Protein A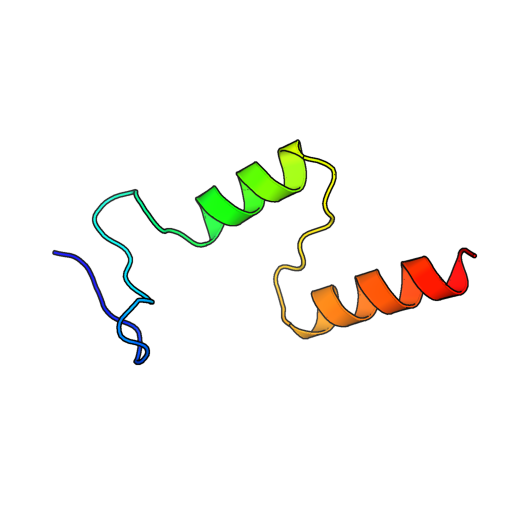F-A0A4Q7IZ70-F1 (afdb_monomer_lite)

Organism: NCBI:txid2510978

Sequence (51 aa):
EGKTMGHAGAIVSGSSGTAAAKKEALEAAGVKVGKTPTEAAAHVRRILEDT

Secondary structure (DSSP, 8-state):
--EEESEEEEEEBTTBT-HHHHHHHHHHTT----SSHHHHHHHHHHHHHT-

InterPro domains:
  IPR016102 Succinyl-CoA synthetase-like [G3DSA:3.40.50.261] (1-51)
  IPR016102 Succinyl-CoA synthetase-like [SSF52210] (2-47)

Radius of gyration: 14.09 Å; chains: 1; bounding box: 46×17×24 Å

pLDDT: mean 89.98, std 8.65, range [64.06, 98.12]

Foldseek 3Di:
DWDADPDPPCIDDDPPNDPVVVCVVCVVVVHDDDPDPVVVVVVVVVVVVVD

Structure (mmCIF, N/CA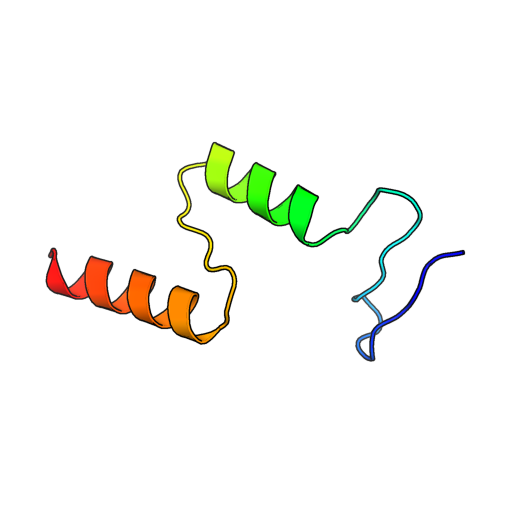/C/O backbone):
data_AF-A0A4Q7IZ70-F1
#
_entry.id   AF-A0A4Q7IZ70-F1
#
loop_
_atom_site.group_PDB
_atom_site.id
_atom_site.type_symbol
_atom_site.label_atom_id
_atom_site.label_alt_id
_atom_site.label_comp_id
_atom_site.label_asym_id
_atom_site.label_entity_id
_atom_site.label_seq_id
_atom_site.pdbx_PDB_ins_code
_atom_site.Cartn_x
_atom_site.Cartn_y
_atom_site.Cartn_z
_atom_site.occupancy
_atom_site.B_iso_or_equiv
_atom_site.auth_seq_id
_atom_site.auth_comp_id
_atom_site.auth_asym_id
_atom_site.auth_atom_id
_atom_site.pdbx_PDB_model_num
ATOM 1 N N . GLU A 1 1 ? 25.491 2.468 1.610 1.00 66.00 1 GLU A N 1
ATOM 2 C CA . GLU A 1 1 ? 25.073 2.821 0.236 1.00 66.00 1 GLU A CA 1
ATOM 3 C C . GLU A 1 1 ? 23.609 2.483 0.025 1.00 66.00 1 GLU A C 1
ATOM 5 O O . GLU A 1 1 ? 23.152 1.480 0.564 1.00 66.00 1 GLU A O 1
ATOM 10 N N . GLY A 1 2 ? 22.873 3.335 -0.693 1.00 72.81 2 GLY A N 1
ATOM 11 C CA . GLY A 1 2 ? 21.487 3.056 -1.062 1.00 72.81 2 GLY A CA 1
ATOM 12 C C . GLY A 1 2 ? 21.395 2.216 -2.337 1.00 72.81 2 GLY A C 1
ATOM 13 O O . GLY A 1 2 ? 22.231 2.361 -3.225 1.00 72.81 2 GLY A O 1
ATOM 14 N N . LYS A 1 3 ? 20.396 1.330 -2.430 1.00 79.44 3 LYS A N 1
ATOM 15 C CA . LYS A 1 3 ? 20.198 0.433 -3.585 1.00 79.44 3 LYS A CA 1
ATOM 16 C C . LYS A 1 3 ? 18.975 0.860 -4.391 1.00 79.44 3 LYS A C 1
ATOM 18 O O . LYS A 1 3 ? 17.881 0.944 -3.832 1.00 79.44 3 LYS A O 1
ATOM 23 N N . THR A 1 4 ? 19.162 1.112 -5.685 1.00 77.56 4 THR A N 1
ATOM 24 C CA . THR A 1 4 ? 18.077 1.432 -6.622 1.00 77.56 4 THR A CA 1
ATOM 25 C C . THR A 1 4 ? 17.459 0.159 -7.195 1.00 77.56 4 THR A C 1
ATOM 27 O O . THR A 1 4 ? 18.146 -0.831 -7.452 1.00 77.56 4 THR A O 1
ATOM 30 N N . MET A 1 5 ? 16.142 0.177 -7.395 1.00 82.19 5 MET A N 1
ATOM 31 C CA . MET A 1 5 ? 15.365 -0.957 -7.903 1.00 82.19 5 MET A CA 1
ATOM 32 C C . MET A 1 5 ? 14.639 -0.562 -9.197 1.00 82.19 5 MET A C 1
ATOM 34 O O . MET A 1 5 ? 13.412 -0.520 -9.263 1.00 82.19 5 MET A O 1
ATOM 38 N N . GLY A 1 6 ? 15.415 -0.227 -10.232 1.00 88.75 6 GLY A N 1
ATOM 39 C CA . GLY A 1 6 ? 14.921 0.110 -11.572 1.00 88.75 6 GLY A CA 1
ATOM 40 C C . GLY A 1 6 ? 14.383 1.538 -11.700 1.00 88.75 6 GLY A C 1
ATOM 41 O O . GLY A 1 6 ? 14.970 2.346 -12.414 1.00 88.75 6 GLY A O 1
ATOM 42 N N . HIS A 1 7 ? 13.286 1.868 -11.009 1.00 88.62 7 HIS A N 1
ATOM 43 C CA . HIS A 1 7 ? 12.717 3.222 -11.043 1.00 88.62 7 HIS A CA 1
ATOM 44 C C . HIS A 1 7 ? 13.625 4.213 -10.296 1.00 88.62 7 HIS A C 1
ATOM 46 O O . HIS A 1 7 ? 14.094 3.903 -9.202 1.00 88.62 7 HIS A O 1
ATOM 52 N N . ALA A 1 8 ? 13.836 5.417 -10.845 1.00 85.00 8 ALA A N 1
ATOM 53 C CA . ALA A 1 8 ? 14.792 6.390 -10.297 1.00 85.00 8 ALA A CA 1
ATOM 54 C C . ALA A 1 8 ? 14.519 6.744 -8.820 1.00 85.00 8 ALA A C 1
ATOM 56 O O . ALA A 1 8 ? 15.449 6.862 -8.029 1.00 85.00 8 ALA A O 1
ATOM 57 N N . GLY A 1 9 ? 13.241 6.850 -8.435 1.00 83.56 9 GLY A N 1
ATOM 58 C CA . GLY A 1 9 ? 12.823 7.105 -7.050 1.00 83.56 9 GLY A CA 1
ATOM 59 C C . GLY A 1 9 ? 12.716 5.863 -6.153 1.00 83.56 9 GLY A C 1
ATOM 60 O O . GLY A 1 9 ? 12.471 5.998 -4.956 1.00 83.56 9 GLY A O 1
ATOM 61 N N . ALA A 1 10 ? 12.877 4.651 -6.692 1.00 87.44 10 ALA A N 1
ATOM 62 C CA . ALA A 1 10 ? 12.800 3.412 -5.921 1.00 87.44 10 ALA A CA 1
ATOM 63 C C . ALA A 1 10 ? 14.161 3.096 -5.289 1.00 87.44 10 ALA A C 1
ATOM 65 O O . ALA A 1 10 ? 14.882 2.205 -5.743 1.00 87.44 10 ALA A O 1
ATOM 66 N N . ILE A 1 11 ? 14.512 3.852 -4.247 1.00 83.81 11 ILE A N 1
ATOM 67 C CA . ILE A 1 11 ? 15.763 3.704 -3.503 1.00 83.81 11 ILE A CA 1
ATOM 68 C C . ILE A 1 11 ? 15.508 3.531 -2.005 1.00 83.81 11 ILE A C 1
ATOM 70 O O . ILE A 1 11 ? 14.709 4.246 -1.401 1.00 83.81 11 ILE A O 1
ATOM 74 N N . VAL A 1 12 ? 16.229 2.591 -1.397 1.00 83.94 12 VAL A N 1
ATOM 75 C CA . VAL A 1 12 ? 16.355 2.472 0.063 1.00 83.94 12 VAL A CA 1
ATOM 76 C C . VAL A 1 12 ? 17.721 3.024 0.446 1.00 83.94 12 VAL A C 1
ATOM 78 O O . VAL A 1 12 ? 18.721 2.549 -0.089 1.00 83.94 12 VAL A O 1
ATOM 81 N N . SER A 1 13 ? 17.780 4.014 1.341 1.00 81.88 13 SER A N 1
ATOM 82 C CA . SER A 1 13 ? 19.034 4.621 1.812 1.00 81.88 13 SER A CA 1
ATOM 83 C C . SER A 1 13 ? 19.150 4.470 3.327 1.00 81.88 13 SER A C 1
ATOM 85 O O . SER A 1 13 ? 18.397 5.088 4.082 1.00 81.88 13 SER A O 1
ATOM 87 N N . GLY A 1 14 ? 20.069 3.611 3.779 1.00 81.12 14 GLY A N 1
ATOM 88 C CA . GLY A 1 14 ? 20.178 3.248 5.195 1.00 81.12 14 GLY A CA 1
ATOM 89 C C . GLY A 1 14 ? 18.897 2.575 5.703 1.00 81.12 14 GLY A C 1
ATOM 90 O O . GLY A 1 14 ? 18.428 1.610 5.104 1.00 81.12 14 GLY A O 1
ATOM 91 N N . SER A 1 15 ? 18.323 3.093 6.792 1.00 74.75 15 SER A N 1
ATOM 92 C CA . SER A 1 15 ? 17.040 2.643 7.361 1.00 74.75 15 SER A CA 1
ATOM 93 C C . SER A 1 15 ? 15.808 3.340 6.759 1.00 74.75 15 SER A C 1
ATOM 95 O O . SER A 1 15 ? 14.677 2.945 7.049 1.00 74.75 15 SER A O 1
ATOM 97 N N . SER A 1 16 ? 16.001 4.347 5.902 1.00 78.31 16 SER A N 1
ATOM 98 C CA . SER A 1 16 ? 14.929 5.166 5.327 1.00 78.31 16 SER A CA 1
ATOM 99 C C . SER A 1 16 ? 14.473 4.660 3.957 1.00 78.31 16 SER A C 1
ATOM 101 O O . SER A 1 16 ? 15.254 4.135 3.162 1.00 78.31 16 SER A O 1
ATOM 103 N N . GLY A 1 17 ? 13.184 4.848 3.661 1.00 80.69 17 GLY A N 1
ATOM 104 C CA . GLY A 1 17 ? 12.583 4.447 2.382 1.00 80.69 17 GLY A CA 1
ATOM 105 C C . GLY A 1 17 ? 12.228 2.960 2.282 1.00 80.69 17 GLY A C 1
ATOM 106 O O . GLY A 1 17 ? 11.822 2.505 1.215 1.00 80.69 17 GLY A O 1
ATOM 107 N N . THR A 1 18 ? 12.340 2.202 3.377 1.00 90.75 18 THR A N 1
ATOM 108 C CA . THR A 1 18 ? 12.003 0.774 3.404 1.00 90.75 18 THR A CA 1
ATOM 109 C C . THR A 1 18 ? 10.501 0.538 3.225 1.00 90.75 18 THR A C 1
ATOM 111 O O . THR A 1 18 ? 9.660 1.345 3.630 1.00 90.75 18 THR A O 1
ATOM 114 N N . ALA A 1 19 ? 10.148 -0.611 2.645 1.00 91.25 19 ALA A N 1
ATOM 115 C CA . ALA A 1 19 ? 8.754 -1.036 2.538 1.00 91.25 19 ALA A CA 1
ATOM 116 C C . ALA A 1 19 ? 8.103 -1.240 3.919 1.00 91.25 19 ALA A C 1
ATOM 118 O O . ALA A 1 19 ? 6.939 -0.898 4.100 1.00 91.25 19 ALA A O 1
ATOM 119 N N . ALA A 1 20 ? 8.866 -1.738 4.900 1.00 91.88 20 ALA A N 1
ATOM 120 C CA . ALA A 1 20 ? 8.388 -1.967 6.263 1.00 91.88 20 ALA A CA 1
ATOM 121 C C . ALA A 1 20 ? 7.958 -0.665 6.958 1.00 91.88 20 ALA A C 1
ATOM 123 O O . ALA A 1 20 ? 6.847 -0.598 7.474 1.00 91.88 20 ALA A O 1
ATOM 124 N N . ALA A 1 21 ? 8.779 0.390 6.891 1.00 92.38 21 ALA A N 1
ATOM 125 C CA . ALA A 1 21 ? 8.440 1.682 7.491 1.00 92.38 21 ALA A CA 1
ATOM 126 C C . ALA A 1 21 ? 7.191 2.312 6.848 1.00 92.38 21 ALA A C 1
ATOM 128 O O . ALA A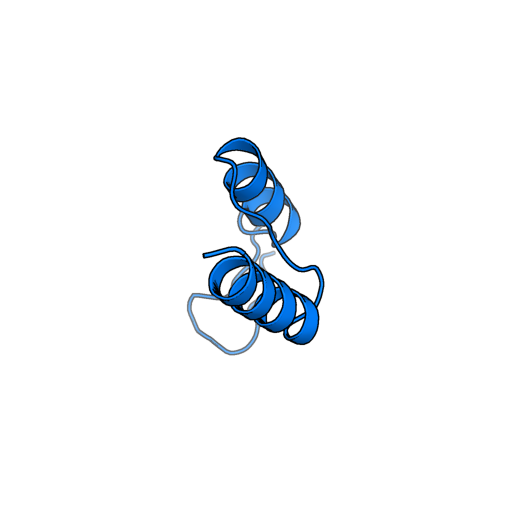 1 21 ? 6.344 2.877 7.533 1.00 92.38 21 ALA A O 1
ATOM 129 N N . LYS A 1 22 ? 7.039 2.181 5.521 1.00 93.12 22 LYS A N 1
ATOM 130 C CA . LYS A 1 22 ? 5.835 2.653 4.816 1.00 93.12 22 LYS A CA 1
ATOM 131 C C . LYS A 1 22 ? 4.593 1.867 5.225 1.00 93.12 22 LYS A C 1
ATOM 133 O O . LYS A 1 22 ? 3.534 2.461 5.400 1.00 93.12 22 LYS A O 1
ATOM 138 N N . LYS A 1 23 ? 4.727 0.546 5.367 1.00 94.94 23 LYS A N 1
ATOM 139 C CA . LYS A 1 23 ? 3.645 -0.325 5.822 1.00 94.94 23 LYS A CA 1
ATOM 140 C C . LYS A 1 23 ? 3.154 0.095 7.209 1.00 94.94 23 LYS A C 1
ATOM 142 O O . LYS A 1 23 ? 1.962 0.328 7.358 1.00 94.94 23 LYS A O 1
ATOM 147 N N . GLU A 1 24 ? 4.061 0.242 8.172 1.00 95.12 24 GLU A N 1
ATOM 148 C CA . GLU A 1 24 ? 3.725 0.646 9.544 1.00 95.12 24 GLU A CA 1
ATOM 149 C C . GLU A 1 24 ? 3.000 1.998 9.579 1.00 95.12 24 GLU A C 1
ATOM 151 O O . GLU A 1 24 ? 1.957 2.122 10.215 1.00 95.12 24 GLU A O 1
ATOM 156 N N . ALA A 1 25 ? 3.491 2.990 8.829 1.00 95.88 25 ALA A N 1
ATOM 157 C CA . ALA A 1 25 ? 2.863 4.308 8.762 1.00 95.88 25 ALA A CA 1
ATOM 158 C C . ALA A 1 25 ? 1.433 4.265 8.189 1.00 95.88 25 ALA A C 1
ATOM 160 O O . ALA A 1 25 ? 0.546 4.961 8.680 1.00 95.88 25 ALA A O 1
ATOM 161 N N . LEU A 1 26 ? 1.197 3.450 7.157 1.00 97.19 26 LEU A N 1
ATOM 162 C CA . LEU A 1 26 ? -0.131 3.272 6.563 1.00 97.19 26 LEU A CA 1
ATOM 163 C C . LEU A 1 26 ? -1.080 2.521 7.510 1.00 97.19 26 LEU A C 1
ATOM 165 O O . LEU A 1 26 ? -2.227 2.933 7.673 1.00 97.19 26 LEU A O 1
ATOM 169 N N . GLU A 1 27 ? -0.603 1.460 8.164 1.00 96.94 27 GLU A N 1
ATOM 170 C CA . GLU A 1 27 ? -1.389 0.704 9.147 1.00 96.94 27 GLU A CA 1
ATOM 171 C C . GLU A 1 27 ? -1.750 1.563 10.367 1.00 96.94 27 GLU A C 1
ATOM 173 O O . GLU A 1 27 ? -2.896 1.530 10.815 1.00 96.94 27 GLU A O 1
ATOM 178 N N . ALA A 1 28 ? -0.832 2.406 10.850 1.00 97.69 28 ALA A N 1
ATOM 179 C CA . ALA A 1 28 ? -1.100 3.374 11.916 1.00 97.69 28 ALA A CA 1
ATOM 180 C C . ALA A 1 28 ? -2.172 4.411 11.528 1.00 97.69 28 ALA A C 1
ATOM 182 O O . ALA A 1 28 ? -2.896 4.903 12.391 1.00 97.69 28 ALA A O 1
ATOM 183 N N . ALA A 1 29 ? -2.315 4.709 10.233 1.00 98.12 29 ALA A N 1
ATOM 184 C CA . ALA A 1 29 ? -3.381 5.554 9.697 1.00 98.12 29 ALA A CA 1
ATOM 185 C C . ALA A 1 29 ? -4.702 4.793 9.434 1.00 98.12 29 ALA A C 1
ATOM 187 O O . ALA A 1 29 ? -5.643 5.369 8.891 1.00 98.12 29 ALA A O 1
ATOM 188 N N . GLY A 1 30 ? -4.790 3.507 9.793 1.00 96.31 30 GLY A N 1
ATOM 189 C CA . GLY A 1 30 ? -5.982 2.672 9.607 1.00 96.31 30 GLY A CA 1
ATOM 190 C C . GLY A 1 30 ? -6.105 2.025 8.222 1.00 96.31 30 GLY A C 1
ATOM 191 O O . GLY A 1 30 ? -7.136 1.424 7.915 1.00 96.31 30 GLY A O 1
ATOM 192 N N . VAL A 1 31 ? -5.076 2.114 7.374 1.00 97.25 31 VAL A N 1
ATOM 193 C CA . VAL A 1 31 ? -5.073 1.487 6.045 1.00 97.25 31 VAL A CA 1
ATOM 194 C C . VAL A 1 31 ? -4.678 0.014 6.160 1.00 97.25 31 VAL A C 1
ATOM 196 O O . VAL A 1 31 ? -3.650 -0.324 6.742 1.00 97.25 31 VAL A O 1
ATOM 199 N N . LYS A 1 32 ? -5.452 -0.886 5.544 1.00 95.94 32 LYS A N 1
ATOM 200 C CA . LYS A 1 32 ? -5.065 -2.301 5.401 1.00 95.94 32 LYS A CA 1
ATOM 201 C C . LYS A 1 32 ? -3.990 -2.442 4.320 1.00 95.94 32 LYS A C 1
ATOM 203 O O . LYS A 1 32 ? -4.260 -2.166 3.151 1.00 95.94 32 LYS A O 1
ATOM 208 N N . VAL A 1 33 ? -2.792 -2.896 4.691 1.00 96.94 33 VAL A N 1
ATOM 209 C CA . VAL A 1 33 ? -1.658 -3.049 3.765 1.00 96.94 33 VAL A CA 1
ATOM 210 C C . VAL A 1 33 ? -1.365 -4.525 3.490 1.00 96.94 33 VAL A C 1
ATOM 212 O O . VAL A 1 33 ? -0.918 -5.259 4.373 1.00 96.94 33 VAL A O 1
ATOM 215 N N . GLY A 1 34 ? -1.556 -4.946 2.237 1.00 96.69 34 GLY A N 1
ATOM 216 C CA . GLY A 1 34 ? -1.210 -6.294 1.779 1.00 96.69 34 GLY A CA 1
ATOM 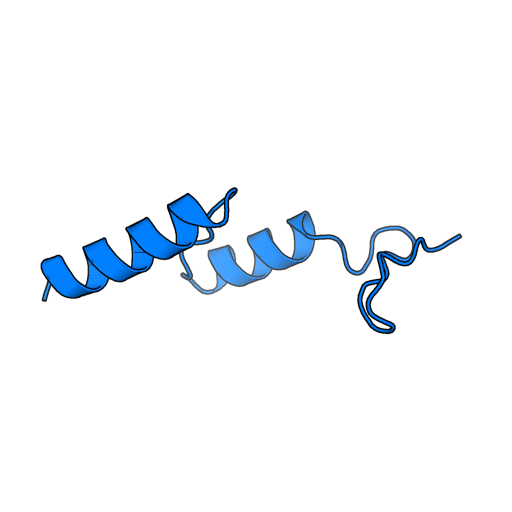217 C C . GLY A 1 34 ? 0.305 -6.522 1.731 1.00 96.69 34 GLY A C 1
ATOM 218 O O . GLY A 1 34 ? 1.069 -5.641 1.335 1.00 96.69 34 GLY A O 1
ATOM 219 N N . LYS A 1 35 ? 0.757 -7.721 2.109 1.00 94.94 35 LYS A N 1
ATOM 220 C CA . LYS A 1 35 ? 2.152 -8.172 1.958 1.00 94.94 35 LYS A CA 1
ATOM 221 C C . LYS A 1 35 ? 2.465 -8.577 0.519 1.00 94.94 35 LYS A C 1
ATOM 223 O O . LYS A 1 35 ? 3.629 -8.583 0.128 1.00 94.94 35 LYS A O 1
ATOM 228 N N . THR A 1 36 ? 1.440 -8.923 -0.258 1.00 96.44 36 THR A N 1
ATOM 229 C CA . THR A 1 36 ? 1.549 -9.259 -1.682 1.00 96.44 36 THR A CA 1
ATOM 230 C C . THR A 1 36 ? 0.625 -8.375 -2.527 1.00 96.44 36 THR A C 1
ATOM 232 O O . THR A 1 36 ? -0.379 -7.872 -2.013 1.00 96.44 36 THR A O 1
ATOM 235 N N . PRO A 1 37 ? 0.899 -8.212 -3.836 1.00 95.94 37 PRO A N 1
ATOM 236 C CA . PRO A 1 37 ? -0.014 -7.502 -4.735 1.00 95.94 37 PRO A CA 1
ATOM 237 C C . PRO A 1 37 ? -1.428 -8.107 -4.750 1.00 95.94 37 PRO A C 1
ATOM 239 O O . PRO A 1 37 ? -2.417 -7.379 -4.789 1.00 95.94 37 PRO A O 1
ATOM 242 N N . THR A 1 38 ? -1.530 -9.436 -4.654 1.00 98.12 38 THR A N 1
ATOM 243 C CA . THR A 1 38 ? -2.811 -10.155 -4.619 1.00 98.12 38 THR A CA 1
ATOM 244 C C . THR A 1 38 ? -3.616 -9.836 -3.360 1.00 98.12 38 THR A C 1
ATOM 246 O O . THR A 1 38 ? -4.824 -9.626 -3.444 1.00 98.12 38 THR A O 1
ATOM 249 N N . GLU A 1 39 ? -2.966 -9.749 -2.196 1.00 97.75 39 GLU A N 1
ATOM 250 C CA . GLU A 1 39 ? -3.640 -9.362 -0.949 1.00 97.75 39 GLU A CA 1
ATOM 251 C C . GLU A 1 39 ? -4.202 -7.938 -1.020 1.00 97.75 39 GLU A C 1
ATOM 253 O O . GLU A 1 39 ? -5.322 -7.703 -0.569 1.00 97.75 39 GLU A O 1
ATOM 258 N N . ALA A 1 40 ? -3.477 -6.999 -1.639 1.00 96.75 40 ALA A N 1
ATOM 259 C CA . ALA A 1 40 ? -3.983 -5.642 -1.845 1.00 96.75 40 ALA A CA 1
ATOM 260 C C . ALA A 1 40 ? -5.284 -5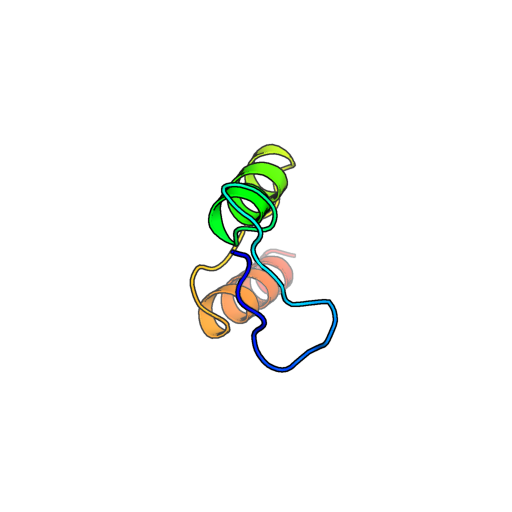.640 -2.670 1.00 96.75 40 ALA A C 1
ATOM 262 O O . ALA A 1 40 ? -6.255 -4.986 -2.287 1.00 96.75 40 ALA A O 1
ATOM 263 N N . ALA A 1 41 ? -5.343 -6.427 -3.750 1.00 97.00 41 ALA A N 1
ATOM 264 C CA . ALA A 1 41 ? -6.561 -6.580 -4.546 1.00 97.00 41 ALA A CA 1
ATOM 265 C C . ALA A 1 41 ? -7.710 -7.213 -3.738 1.00 97.00 41 ALA A C 1
ATOM 267 O O . ALA A 1 41 ? -8.849 -6.747 -3.808 1.00 97.00 41 ALA A O 1
ATOM 268 N N . ALA A 1 42 ? -7.415 -8.236 -2.929 1.00 97.50 42 ALA A N 1
ATOM 269 C CA . ALA A 1 42 ? -8.405 -8.880 -2.068 1.00 97.50 42 ALA A CA 1
ATOM 270 C C . ALA A 1 42 ? -8.990 -7.916 -1.020 1.00 97.50 42 ALA A C 1
ATOM 272 O O . ALA A 1 42 ? -10.191 -7.960 -0.754 1.00 97.50 42 ALA A O 1
ATOM 273 N N . HIS A 1 43 ? -8.178 -7.014 -0.454 1.00 96.19 43 HIS A N 1
ATOM 274 C CA . HIS A 1 43 ? -8.662 -5.989 0.475 1.00 96.19 43 HIS A CA 1
ATOM 275 C C . HIS A 1 43 ? -9.674 -5.048 -0.172 1.00 96.19 43 HIS A C 1
ATOM 277 O O . HIS A 1 43 ? -10.725 -4.806 0.416 1.00 96.19 43 HIS A O 1
ATOM 283 N N . VAL A 1 44 ? -9.380 -4.553 -1.378 1.00 96.31 44 VAL A N 1
ATOM 284 C CA . VAL A 1 44 ? -10.300 -3.676 -2.117 1.00 96.31 44 VAL A CA 1
ATOM 285 C C . VAL A 1 44 ? -11.604 -4.403 -2.410 1.00 96.31 44 VAL A C 1
ATOM 287 O O . VAL A 1 44 ? -12.670 -3.881 -2.104 1.00 96.31 44 VAL A O 1
ATOM 290 N N . ARG A 1 45 ? -11.523 -5.628 -2.944 1.00 97.06 45 ARG A N 1
ATOM 291 C CA . ARG A 1 45 ? -12.708 -6.434 -3.250 1.00 97.06 45 ARG A CA 1
ATOM 292 C C . ARG A 1 45 ? -13.600 -6.608 -2.022 1.00 97.06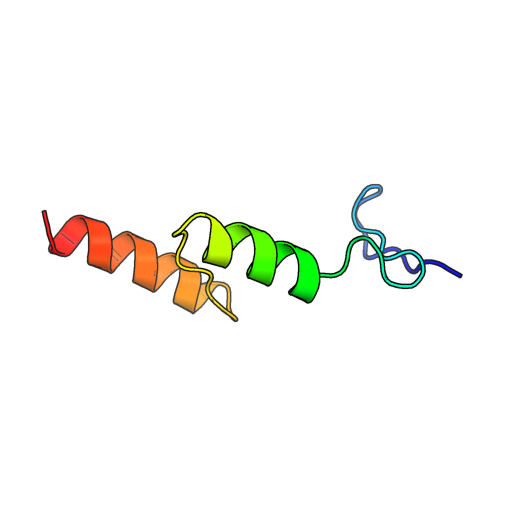 45 ARG A C 1
ATOM 294 O O . ARG A 1 45 ? -14.791 -6.343 -2.108 1.00 97.06 45 ARG A O 1
ATOM 301 N N . ARG A 1 46 ? -13.010 -6.953 -0.876 1.00 96.06 46 ARG A N 1
ATOM 302 C CA . ARG A 1 46 ? -13.757 -7.118 0.371 1.00 96.06 46 ARG A CA 1
ATOM 303 C C . ARG A 1 46 ? -14.448 -5.830 0.825 1.00 96.06 46 ARG A C 1
ATOM 305 O O . ARG A 1 46 ? -15.584 -5.889 1.263 1.00 96.06 46 ARG A O 1
ATOM 312 N N . ILE A 1 47 ? -13.784 -4.678 0.717 1.00 94.94 47 ILE A N 1
ATOM 313 C CA . ILE A 1 47 ? -14.389 -3.382 1.076 1.00 94.94 47 ILE A CA 1
ATOM 314 C C . ILE A 1 47 ? -15.625 -3.097 0.209 1.00 94.94 47 ILE A C 1
ATOM 316 O O . ILE A 1 47 ? -16.618 -2.588 0.717 1.00 94.94 47 ILE A O 1
ATOM 320 N N . LEU A 1 48 ? -15.568 -3.444 -1.079 1.00 95.19 48 LEU A N 1
ATOM 321 C CA . LEU A 1 48 ? -16.685 -3.265 -2.009 1.00 95.19 48 LEU A CA 1
ATOM 322 C C . LEU A 1 48 ? -17.829 -4.260 -1.770 1.00 95.19 48 LEU A C 1
ATOM 324 O O . LEU A 1 48 ? -18.976 -3.908 -1.998 1.00 95.19 48 LEU A O 1
ATOM 328 N N . GLU A 1 49 ? -17.524 -5.488 -1.343 1.00 95.12 49 GLU A N 1
ATOM 329 C CA . GLU A 1 49 ? -18.524 -6.514 -1.000 1.00 95.12 49 GLU A CA 1
ATOM 330 C C . GLU A 1 49 ? -19.208 -6.243 0.355 1.00 95.12 49 GLU A C 1
ATOM 332 O O . GLU A 1 49 ? -20.353 -6.640 0.544 1.00 95.12 49 GLU A O 1
ATOM 337 N N . ASP A 1 50 ? -18.521 -5.563 1.281 1.00 85.19 50 ASP A N 1
ATOM 338 C CA . ASP A 1 50 ? -19.035 -5.183 2.607 1.00 85.19 50 ASP A CA 1
ATOM 339 C C . ASP A 1 50 ? -19.881 -3.872 2.574 1.00 85.19 50 ASP A C 1
ATOM 341 O O . ASP A 1 50 ? -20.257 -3.369 3.636 1.00 85.19 50 ASP A O 1
ATOM 345 N N . THR A 1 51 ? -20.165 -3.306 1.385 1.00 64.06 51 THR A N 1
ATOM 346 C CA . THR A 1 51 ? -20.999 -2.097 1.159 1.00 64.06 51 THR A CA 1
ATOM 347 C C . THR A 1 51 ? -22.376 -2.465 0.613 1.00 64.06 51 THR A C 1
ATOM 349 O O . THR A 1 51 ? -23.371 -1.881 1.101 1.00 64.06 51 THR A O 1
#